Protein AF-A0A1Q2CJZ4-F1 (afdb_monomer_lite)

InterPro domains:
  IPR027417 P-loop containing nucleoside triphosphate hydrolase [G3DSA:3.40.50.300] (18-120)
  IPR027417 P-loop containing nucleoside triphosphate hydrolase [SSF52540] (45-118)

pLDDT: mean 81.03, std 19.47, range [29.28, 96.56]

Organism: NCBI:txid1332264

Structure (mmCIF, N/CA/C/O backbone):
data_AF-A0A1Q2CJZ4-F1
#
_entry.id   AF-A0A1Q2CJZ4-F1
#
loop_
_atom_site.group_PDB
_atom_site.id
_atom_site.type_symbol
_atom_site.label_atom_id
_atom_site.label_alt_id
_atom_site.label_comp_id
_atom_site.label_asym_id
_atom_site.label_entity_id
_atom_site.label_seq_id
_atom_site.pdbx_PDB_ins_code
_atom_site.Cartn_x
_atom_site.Cartn_y
_atom_site.Cartn_z
_atom_site.occupancy
_atom_site.B_iso_or_equiv
_atom_site.auth_seq_id
_atom_site.auth_comp_id
_atom_site.auth_asym_id
_atom_site.auth_atom_id
_atom_site.pdbx_PDB_model_num
ATOM 1 N N . MET A 1 1 ? -10.997 -9.563 17.531 1.00 61.38 1 MET A N 1
ATOM 2 C CA . MET A 1 1 ? -10.565 -9.015 16.222 1.00 61.38 1 MET A CA 1
ATOM 3 C C . MET A 1 1 ? -11.638 -9.150 15.146 1.00 61.38 1 MET A C 1
ATOM 5 O O . MET A 1 1 ? -11.868 -8.163 14.463 1.00 61.38 1 MET A O 1
ATOM 9 N N . GLN A 1 2 ? -12.324 -10.296 15.028 1.00 74.00 2 GLN A N 1
ATOM 10 C CA . GLN A 1 2 ? -13.393 -10.520 14.039 1.00 74.00 2 GLN A CA 1
ATOM 11 C C . GLN A 1 2 ? -14.450 -9.392 13.996 1.00 74.00 2 GLN A C 1
ATOM 13 O O . GLN A 1 2 ? -14.660 -8.796 12.943 1.00 74.00 2 GLN A O 1
ATOM 18 N N . GLY A 1 3 ? -14.989 -8.984 15.152 1.00 84.19 3 GLY A N 1
ATOM 19 C CA . GLY A 1 3 ? -16.011 -7.925 15.216 1.00 84.19 3 GLY A CA 1
ATOM 20 C C . GLY A 1 3 ? -15.570 -6.542 14.704 1.00 84.19 3 GLY A C 1
ATOM 21 O O . GLY A 1 3 ? -16.397 -5.782 14.207 1.00 84.19 3 GLY A O 1
ATOM 22 N N . VAL A 1 4 ? -14.268 -6.218 14.739 1.00 83.06 4 VAL A N 1
ATOM 23 C CA . VAL A 1 4 ? -13.754 -4.942 14.194 1.00 83.06 4 VAL A CA 1
ATOM 24 C C . VAL A 1 4 ? -13.824 -4.943 12.666 1.00 83.06 4 VAL A C 1
ATOM 26 O O . VAL A 1 4 ? -14.139 -3.920 12.063 1.00 83.06 4 VAL A O 1
ATOM 29 N N . ILE A 1 5 ? -13.542 -6.087 12.035 1.00 85.06 5 ILE A N 1
ATOM 30 C CA . ILE A 1 5 ? -13.578 -6.240 10.574 1.00 85.06 5 ILE A CA 1
ATOM 31 C C . ILE A 1 5 ? -15.023 -6.171 10.078 1.00 85.06 5 ILE A C 1
ATOM 33 O O . ILE A 1 5 ? -15.309 -5.415 9.151 1.00 85.06 5 ILE A O 1
ATOM 37 N N . GLU A 1 6 ? -15.934 -6.880 10.744 1.00 88.81 6 GLU A N 1
ATOM 38 C CA . GLU A 1 6 ? -17.375 -6.836 10.455 1.00 88.81 6 GLU A CA 1
ATOM 39 C C . GLU A 1 6 ? -17.923 -5.409 10.581 1.00 88.81 6 GLU A C 1
ATOM 41 O O . GLU A 1 6 ? -18.640 -4.930 9.706 1.00 88.81 6 GLU A O 1
ATOM 46 N N . THR A 1 7 ? -17.492 -4.673 11.610 1.00 91.31 7 THR A N 1
ATOM 47 C CA . THR A 1 7 ? -17.886 -3.271 11.812 1.00 91.31 7 THR A CA 1
ATOM 48 C C . THR A 1 7 ? -17.363 -2.344 10.706 1.00 91.31 7 THR A C 1
ATOM 50 O O . THR A 1 7 ? -17.994 -1.330 10.426 1.00 91.31 7 THR A O 1
ATOM 53 N N . LEU A 1 8 ? -16.237 -2.661 10.049 1.00 89.81 8 LEU A N 1
ATOM 54 C CA . LEU A 1 8 ? -15.696 -1.866 8.933 1.00 89.81 8 LEU A CA 1
ATOM 55 C C . LEU A 1 8 ? -16.397 -2.126 7.597 1.00 89.81 8 LEU A C 1
ATOM 57 O O . LEU A 1 8 ? -16.409 -1.235 6.741 1.00 89.81 8 LEU A O 1
ATOM 61 N N . GLN A 1 9 ? -16.961 -3.319 7.419 1.00 86.94 9 GLN A N 1
ATOM 62 C CA . GLN A 1 9 ? -17.508 -3.822 6.159 1.00 86.94 9 GLN A CA 1
ATOM 63 C C . GLN A 1 9 ? -18.582 -2.935 5.496 1.00 86.94 9 GLN A C 1
ATOM 65 O O . GLN A 1 9 ? -18.569 -2.852 4.269 1.00 86.94 9 GLN A O 1
ATOM 70 N N . PRO A 1 10 ? -19.441 -2.192 6.230 1.00 88.88 10 PRO A N 1
ATOM 71 C CA . PRO A 1 10 ? -20.429 -1.297 5.622 1.00 88.88 10 PRO A CA 1
ATOM 72 C C . PRO A 1 10 ? -19.854 -0.145 4.785 1.00 88.88 10 PRO A C 1
ATOM 74 O O . PRO A 1 10 ? -20.608 0.544 4.108 1.00 88.88 10 PRO A O 1
ATOM 77 N N . GLY A 1 11 ? -18.546 0.132 4.846 1.00 87.75 11 GLY A N 1
ATOM 78 C CA . GLY A 1 11 ? -17.939 1.136 3.964 1.00 87.75 11 GLY A CA 1
ATOM 79 C C . GLY A 1 11 ? -18.185 2.600 4.347 1.00 87.75 11 GLY A C 1
ATOM 80 O O . GLY A 1 11 ? -17.854 3.490 3.570 1.00 87.75 11 GLY A O 1
ATOM 81 N N . THR A 1 12 ? -18.769 2.879 5.519 1.00 90.69 12 THR A N 1
ATOM 82 C CA . THR A 1 12 ? -19.162 4.242 5.915 1.00 90.69 12 THR A CA 1
ATOM 83 C C . THR A 1 12 ? -18.146 4.929 6.847 1.00 90.69 12 THR A C 1
ATOM 85 O O . THR A 1 12 ? -17.436 4.263 7.611 1.00 90.69 12 THR A O 1
ATOM 88 N N . PRO A 1 13 ? -18.104 6.279 6.890 1.00 87.19 13 PRO A N 1
ATOM 89 C CA . PRO A 1 13 ? -17.297 7.017 7.869 1.00 87.19 13 PRO A CA 1
ATOM 90 C C . PRO A 1 13 ? -17.683 6.738 9.329 1.00 87.19 13 PRO A C 1
ATOM 92 O O . PRO A 1 13 ? -16.830 6.770 10.219 1.00 87.19 13 PRO A O 1
ATOM 95 N N . ALA A 1 14 ? -18.964 6.457 9.585 1.00 90.88 14 ALA A N 1
ATOM 96 C CA . ALA A 1 14 ? -19.452 6.071 10.906 1.00 90.88 14 ALA A CA 1
ATOM 97 C C . ALA A 1 14 ? -18.892 4.702 11.328 1.00 90.88 14 ALA A C 1
ATOM 99 O O . ALA A 1 14 ? -18.389 4.572 12.445 1.00 90.88 14 ALA A O 1
ATOM 100 N N . ALA A 1 15 ? -18.875 3.732 10.407 1.00 92.00 15 ALA A N 1
ATOM 101 C CA . ALA A 1 15 ? -18.259 2.422 10.606 1.00 92.00 15 ALA A CA 1
ATOM 102 C C . ALA A 1 15 ? -16.769 2.528 10.973 1.00 92.00 15 ALA A C 1
ATOM 104 O O . ALA A 1 15 ? -16.311 1.841 11.883 1.00 92.00 15 ALA A O 1
ATOM 105 N N . ILE A 1 16 ? -16.018 3.452 10.358 1.00 92.69 16 ILE A N 1
ATOM 106 C CA . ILE A 1 16 ? -14.608 3.693 10.712 1.00 92.69 16 ILE A CA 1
ATOM 107 C C . ILE A 1 16 ? -14.460 4.134 12.176 1.00 92.69 16 ILE A C 1
ATOM 109 O O . ILE A 1 16 ? -13.599 3.622 12.893 1.00 92.69 16 ILE A O 1
ATOM 113 N N . LYS A 1 17 ? -15.277 5.094 12.631 1.00 92.38 17 LYS A N 1
ATOM 114 C CA . LYS A 1 17 ? -15.222 5.582 14.021 1.00 92.38 17 LYS A CA 1
ATOM 115 C C . LYS A 1 17 ? -15.622 4.486 15.011 1.00 92.38 17 LYS A C 1
ATOM 117 O O . LYS A 1 17 ? -14.947 4.317 16.024 1.00 92.38 17 LYS A O 1
ATOM 122 N N . ALA A 1 18 ? -16.677 3.732 14.703 1.00 92.19 18 ALA A N 1
ATOM 123 C CA . ALA A 1 18 ? -17.143 2.620 15.527 1.00 92.19 18 ALA A CA 1
ATOM 124 C C . ALA A 1 18 ? -16.077 1.517 15.650 1.00 92.19 18 ALA A C 1
ATOM 126 O O . ALA A 1 18 ? -15.739 1.109 16.761 1.00 92.19 18 ALA A O 1
ATOM 127 N N . ALA A 1 19 ? -15.472 1.114 14.530 1.00 92.69 19 ALA A N 1
ATOM 128 C CA . ALA A 1 19 ? -14.390 0.135 14.500 1.00 92.69 19 ALA 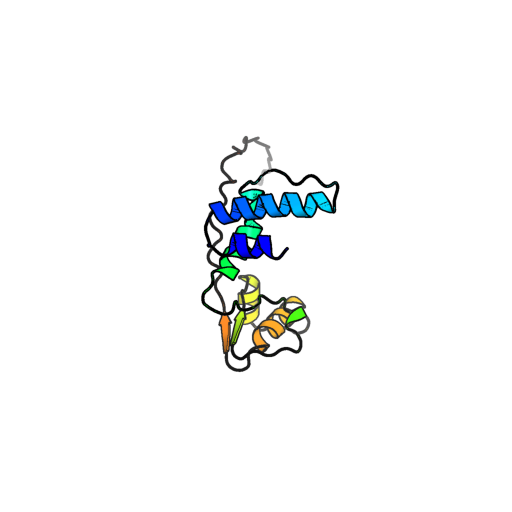A CA 1
ATOM 129 C C . ALA A 1 19 ? -13.150 0.611 15.274 1.00 92.69 19 ALA A C 1
ATOM 131 O O . ALA A 1 19 ? -12.519 -0.177 15.975 1.00 92.69 19 ALA A O 1
ATOM 132 N N . TYR A 1 20 ? -12.812 1.905 15.198 1.00 93.50 20 TYR A N 1
ATOM 133 C CA . TYR A 1 20 ? -11.724 2.469 15.998 1.00 93.50 20 TYR A CA 1
ATOM 134 C C . TYR A 1 20 ? -12.016 2.366 17.498 1.00 93.50 20 TYR A C 1
ATOM 136 O O . TYR A 1 20 ? -11.149 1.941 18.253 1.00 93.50 20 TYR A O 1
ATOM 144 N N . ASN A 1 21 ? -13.230 2.705 17.938 1.00 92.69 21 ASN A N 1
ATOM 145 C CA . ASN A 1 21 ? -13.604 2.593 19.349 1.00 92.69 21 ASN A CA 1
ATOM 146 C C . ASN A 1 21 ? -13.543 1.142 19.842 1.00 92.69 21 ASN A C 1
ATOM 148 O O . ASN A 1 21 ? -12.974 0.885 20.899 1.00 92.69 21 ASN A O 1
ATOM 152 N N . GLN A 1 22 ? -14.033 0.185 19.050 1.00 91.44 22 GLN A N 1
ATOM 153 C CA . GLN A 1 22 ? -13.889 -1.236 19.377 1.00 91.44 22 GLN A CA 1
ATOM 154 C C . GLN A 1 22 ? -12.419 -1.660 19.467 1.00 91.44 22 GLN A C 1
ATOM 156 O O . GLN A 1 22 ? -12.048 -2.408 20.370 1.00 91.44 22 GLN A O 1
ATOM 161 N N . LEU A 1 23 ? -11.564 -1.168 18.563 1.00 90.38 23 LEU A N 1
ATOM 162 C CA . LEU A 1 23 ? -10.128 -1.435 18.614 1.00 90.38 23 LEU A CA 1
ATOM 163 C C . LEU A 1 23 ? -9.503 -0.896 19.909 1.00 90.38 23 LEU A C 1
ATOM 165 O O . LEU A 1 23 ? -8.698 -1.596 20.517 1.00 90.38 23 LEU A O 1
ATOM 169 N N . VAL A 1 24 ? -9.893 0.304 20.355 1.00 91.50 24 VAL A N 1
ATOM 170 C CA . VAL A 1 24 ? -9.449 0.869 21.641 1.00 91.50 24 VAL A CA 1
ATOM 171 C C . VAL A 1 24 ? -9.838 -0.045 22.800 1.00 91.50 24 VAL A C 1
ATOM 173 O O . VAL A 1 24 ? -8.986 -0.358 23.627 1.00 91.50 24 VAL A O 1
ATOM 176 N N . THR A 1 25 ? -11.083 -0.525 22.832 1.00 90.19 25 THR A N 1
ATOM 177 C CA . THR A 1 25 ? -11.561 -1.449 23.870 1.00 90.19 25 THR A CA 1
ATOM 178 C C . THR A 1 25 ? -10.774 -2.760 23.877 1.00 90.19 25 THR A C 1
ATOM 180 O O . THR A 1 25 ? -10.294 -3.183 24.926 1.00 90.19 25 THR A O 1
ATOM 183 N N . VAL A 1 26 ? -10.593 -3.391 22.712 1.00 90.00 26 VAL A N 1
ATOM 184 C CA . VAL A 1 26 ? -9.884 -4.678 22.595 1.00 90.00 26 VAL A CA 1
ATOM 185 C C . VAL A 1 26 ? -8.413 -4.543 22.984 1.00 90.00 26 VAL A C 1
ATOM 187 O O . VAL A 1 26 ? -7.890 -5.390 23.700 1.00 90.00 26 VAL A O 1
ATOM 190 N N . VAL A 1 27 ? -7.738 -3.482 22.535 1.00 89.81 27 VAL A N 1
ATOM 191 C CA . VAL A 1 27 ? -6.332 -3.241 22.890 1.00 89.81 27 VAL A CA 1
ATOM 192 C C . VAL A 1 27 ? -6.195 -2.898 24.372 1.00 89.81 27 VAL A C 1
ATOM 194 O O . VAL A 1 27 ? -5.263 -3.380 25.008 1.00 89.81 27 VAL A O 1
ATOM 197 N N . GLY A 1 28 ? -7.131 -2.130 24.935 1.00 90.31 28 GLY A N 1
ATOM 198 C CA . GLY A 1 28 ? -7.151 -1.790 26.359 1.00 90.31 28 GLY A CA 1
ATOM 199 C C . GLY A 1 28 ? -7.276 -3.010 27.276 1.00 90.31 28 GLY A C 1
ATOM 200 O O . GLY A 1 28 ? -6.739 -2.996 28.377 1.00 90.31 28 GLY A O 1
ATOM 201 N N . ALA A 1 29 ? -7.903 -4.096 26.810 1.00 90.19 29 ALA A N 1
ATOM 202 C CA . ALA A 1 29 ? -7.991 -5.348 27.566 1.00 90.19 29 ALA A CA 1
ATOM 203 C C . ALA A 1 29 ? -6.645 -6.087 27.696 1.00 90.19 29 ALA A C 1
ATOM 205 O O . ALA A 1 29 ? -6.478 -6.906 28.595 1.00 90.19 29 ALA A O 1
ATOM 206 N N . VAL A 1 30 ? -5.688 -5.817 26.802 1.00 92.75 30 VAL A N 1
ATOM 207 C CA . VAL A 1 30 ? -4.394 -6.526 26.736 1.00 92.75 30 VAL A CA 1
ATOM 208 C C . VAL A 1 30 ? -3.187 -5.598 26.881 1.00 92.75 30 VAL A C 1
ATOM 210 O O . VAL A 1 30 ? -2.042 -6.043 26.831 1.00 92.75 30 VAL A O 1
ATOM 213 N N . SER A 1 31 ? -3.410 -4.291 27.023 1.00 92.62 31 SER A N 1
ATOM 214 C CA . SER A 1 31 ? -2.349 -3.295 27.095 1.00 92.62 31 SER A CA 1
ATOM 215 C C . SER A 1 31 ? -2.772 -2.084 27.915 1.00 92.62 31 SER A C 1
ATOM 217 O O . SER A 1 31 ? -3.826 -1.504 27.684 1.00 92.62 31 SER A O 1
ATOM 219 N N . ALA A 1 32 ? -1.877 -1.613 28.784 1.00 90.50 32 ALA A N 1
ATOM 220 C CA . ALA A 1 32 ? -2.041 -0.349 29.504 1.00 90.50 32 ALA A CA 1
ATOM 221 C C . ALA A 1 32 ? -1.838 0.900 28.616 1.00 90.50 32 ALA A C 1
ATOM 223 O O . ALA A 1 32 ? -1.913 2.032 29.093 1.00 90.50 32 ALA A O 1
ATOM 224 N N . ARG A 1 33 ? -1.524 0.730 27.322 1.00 87.12 33 ARG A N 1
ATOM 225 C CA . ARG A 1 33 ? -1.292 1.857 26.410 1.00 87.12 33 ARG A CA 1
ATOM 226 C C . ARG A 1 33 ? -2.600 2.578 26.097 1.00 87.12 33 ARG A C 1
ATOM 228 O O . ARG A 1 33 ? -3.516 2.002 25.517 1.00 87.12 33 ARG A O 1
ATOM 235 N N . TYR A 1 34 ? -2.632 3.878 26.378 1.00 84.81 34 TYR A N 1
ATOM 236 C CA . TYR A 1 34 ? -3.747 4.737 25.997 1.00 84.81 34 TYR A CA 1
ATOM 237 C C . TYR A 1 34 ? -3.733 5.038 24.494 1.00 84.81 34 TYR A C 1
ATOM 239 O O . TYR A 1 34 ? -2.804 5.656 23.963 1.00 84.81 34 TYR A O 1
ATOM 247 N N . LEU A 1 35 ? -4.798 4.634 23.806 1.00 85.19 35 LEU A N 1
ATOM 248 C CA . LEU A 1 35 ? -5.078 5.049 22.437 1.00 85.19 35 LEU A CA 1
ATOM 249 C C . LEU A 1 35 ? -5.939 6.315 22.466 1.00 85.19 35 LEU A C 1
ATOM 251 O O . LEU A 1 35 ? -6.984 6.362 23.109 1.00 85.19 35 LEU A O 1
ATOM 255 N N . ARG A 1 36 ? -5.496 7.350 21.746 1.00 88.00 36 ARG A N 1
ATOM 256 C CA . ARG A 1 36 ? -6.213 8.632 21.655 1.00 88.00 36 ARG A CA 1
ATOM 257 C C . ARG A 1 36 ? -7.608 8.449 21.044 1.00 88.00 36 ARG A C 1
ATOM 259 O O . ARG A 1 36 ? -7.776 7.525 20.246 1.00 88.00 36 ARG A O 1
ATOM 266 N N . PRO A 1 37 ? -8.559 9.364 21.300 1.00 86.19 37 PRO A N 1
ATOM 267 C CA . PRO A 1 37 ? -9.885 9.318 20.688 1.00 86.19 37 PRO A CA 1
ATOM 268 C C . PRO A 1 37 ? -9.849 9.306 19.146 1.00 86.19 37 PRO A C 1
ATOM 270 O O . PRO A 1 37 ? -8.851 9.741 18.542 1.00 86.19 37 PRO A O 1
ATOM 273 N N . PRO A 1 38 ? -10.934 8.842 18.490 1.00 85.12 38 PRO A N 1
ATOM 274 C CA . PRO A 1 38 ? -11.036 8.819 17.037 1.00 85.12 38 PRO A CA 1
ATOM 275 C C . PRO A 1 38 ? -10.803 10.208 16.443 1.00 85.12 38 PRO A C 1
ATOM 277 O O . PRO A 1 38 ? -11.572 11.143 16.648 1.00 85.12 38 PRO A O 1
ATOM 280 N N . HIS A 1 39 ? -9.746 10.326 15.650 1.00 87.62 39 HIS A N 1
ATOM 281 C CA . HIS A 1 39 ? -9.428 11.524 14.886 1.00 87.62 39 HIS A CA 1
ATOM 282 C C . HIS A 1 39 ? -9.040 11.111 13.467 1.00 87.62 39 HIS A C 1
ATOM 284 O O . HIS A 1 39 ? -8.543 10.000 13.258 1.00 87.62 39 HIS A O 1
ATOM 290 N N . ALA A 1 40 ? -9.225 11.988 12.477 1.00 81.88 40 ALA A N 1
ATOM 291 C CA . ALA A 1 40 ? -8.893 11.690 11.078 1.00 81.88 40 ALA A CA 1
ATOM 292 C C . ALA A 1 40 ? -7.434 11.209 10.915 1.00 81.88 40 ALA A C 1
ATOM 294 O O . ALA A 1 40 ? -7.147 10.267 10.179 1.00 81.88 40 ALA A O 1
ATOM 295 N N . ALA A 1 41 ? -6.514 11.793 11.690 1.00 82.88 41 ALA A N 1
ATOM 296 C CA . ALA A 1 41 ? -5.107 11.389 11.714 1.00 82.88 41 ALA A CA 1
ATOM 297 C C . ALA A 1 41 ? -4.879 9.952 12.228 1.00 82.88 41 ALA A C 1
ATOM 299 O O . ALA A 1 41 ? -3.920 9.304 11.819 1.00 82.88 41 ALA A O 1
ATOM 300 N N . HIS A 1 42 ? -5.748 9.448 13.109 1.00 85.25 42 HIS A N 1
ATOM 301 C CA . HIS A 1 42 ? -5.614 8.130 13.744 1.00 85.25 42 HIS A CA 1
ATOM 302 C C . HIS A 1 42 ? -6.442 7.044 13.037 1.00 85.25 42 HIS A C 1
ATOM 304 O O . HIS A 1 42 ? -6.172 5.857 13.189 1.00 85.25 42 HIS A O 1
ATOM 310 N N . THR A 1 43 ? -7.426 7.441 12.227 1.00 90.69 43 THR A N 1
ATOM 311 C CA . THR A 1 43 ? -8.353 6.530 11.532 1.00 90.69 43 THR A CA 1
ATOM 312 C C . THR A 1 43 ? -7.962 6.243 10.083 1.00 90.69 43 THR A C 1
ATOM 314 O O . THR A 1 43 ? -8.486 5.303 9.494 1.00 90.69 43 THR A O 1
ATOM 317 N N . LYS A 1 44 ? -6.975 6.961 9.523 1.00 90.12 44 LYS A N 1
ATOM 318 C CA . LYS A 1 44 ? -6.514 6.800 8.129 1.00 90.12 44 LYS A CA 1
ATOM 319 C C . LYS A 1 44 ? -6.242 5.342 7.731 1.00 90.12 44 LYS A C 1
ATOM 321 O O . LYS A 1 44 ? -6.596 4.930 6.632 1.00 90.12 44 LYS A O 1
ATOM 326 N N . ARG A 1 45 ? -5.628 4.545 8.614 1.00 89.56 45 ARG A N 1
ATOM 327 C CA . ARG A 1 45 ? -5.349 3.122 8.337 1.00 89.56 45 ARG A CA 1
ATOM 328 C C . ARG A 1 45 ? -6.627 2.288 8.238 1.00 89.56 45 ARG A C 1
ATOM 330 O O . ARG A 1 45 ? -6.710 1.434 7.367 1.00 89.56 45 ARG A O 1
ATOM 337 N N . LEU A 1 46 ? -7.623 2.563 9.080 1.00 91.50 46 LEU A N 1
ATOM 338 C CA . LEU A 1 46 ? -8.929 1.903 9.010 1.00 91.50 46 LEU A CA 1
ATOM 339 C C . LEU A 1 46 ? -9.672 2.288 7.731 1.00 91.50 46 LEU A C 1
ATOM 341 O O . LEU A 1 46 ? -10.281 1.424 7.119 1.00 91.50 46 LEU A O 1
ATOM 345 N N . THR A 1 47 ? -9.544 3.535 7.270 1.00 90.50 47 THR A N 1
ATOM 346 C CA . THR A 1 47 ? -10.054 3.949 5.954 1.00 90.50 47 THR A CA 1
ATOM 347 C C . THR A 1 47 ? -9.413 3.143 4.821 1.00 90.50 47 THR A C 1
ATOM 349 O O . THR A 1 47 ? -10.119 2.645 3.951 1.00 90.50 47 THR A O 1
ATOM 352 N N . MET A 1 48 ? -8.087 2.959 4.846 1.00 89.00 48 MET A N 1
ATOM 353 C CA . MET A 1 48 ? -7.372 2.153 3.841 1.00 89.00 48 MET A CA 1
ATOM 354 C C . MET A 1 48 ? -7.730 0.662 3.898 1.00 89.00 48 MET A C 1
ATOM 356 O O . MET A 1 48 ? -7.670 -0.026 2.882 1.00 89.00 48 MET A O 1
ATOM 360 N N . LEU A 1 49 ? -8.053 0.137 5.082 1.00 89.31 49 LEU A N 1
ATOM 361 C CA . LEU A 1 49 ? -8.535 -1.235 5.233 1.00 89.31 49 LEU A CA 1
ATOM 362 C C . LEU A 1 49 ? -9.966 -1.365 4.715 1.00 89.31 49 LEU A C 1
ATOM 364 O O . LEU A 1 49 ? -10.242 -2.264 3.929 1.00 89.31 49 LEU A O 1
ATOM 368 N N . GLN A 1 50 ? -10.847 -0.434 5.082 1.00 91.00 50 GLN A N 1
ATOM 369 C CA . GLN A 1 50 ? -12.227 -0.396 4.611 1.00 91.00 50 GLN A CA 1
ATOM 370 C C . GLN A 1 50 ? -12.290 -0.356 3.082 1.00 91.00 50 GLN A C 1
ATOM 372 O O . GLN A 1 50 ? -13.003 -1.163 2.502 1.00 91.00 50 GLN A O 1
ATOM 377 N N . SER A 1 51 ? -11.478 0.479 2.422 1.00 88.69 51 SER A N 1
ATOM 378 C CA . SER A 1 51 ? -11.446 0.538 0.953 1.00 88.69 51 SER A CA 1
ATOM 379 C C . SER A 1 51 ? -11.018 -0.776 0.293 1.00 88.69 51 SER A C 1
ATOM 381 O O . SER A 1 51 ? -11.357 -1.020 -0.858 1.00 88.69 51 SER A O 1
ATOM 383 N N . ARG A 1 52 ? -10.239 -1.613 0.991 1.00 86.75 52 ARG A N 1
ATOM 384 C CA . ARG A 1 52 ? -9.855 -2.948 0.506 1.00 86.75 52 ARG A CA 1
ATOM 385 C C . ARG A 1 52 ? -10.952 -3.979 0.752 1.00 86.75 52 ARG A C 1
ATOM 387 O O . ARG A 1 52 ? -11.126 -4.854 -0.082 1.00 86.75 52 ARG A O 1
ATOM 394 N N . LEU A 1 53 ? -11.664 -3.876 1.875 1.00 87.31 53 LEU A N 1
ATOM 395 C CA . LEU A 1 53 ? -12.764 -4.777 2.234 1.00 87.31 53 LEU A CA 1
ATOM 396 C C . LEU A 1 53 ? -14.004 -4.561 1.362 1.00 87.31 53 LEU A C 1
ATOM 398 O O . LEU A 1 53 ? -14.712 -5.516 1.072 1.00 87.31 53 LEU A O 1
ATOM 402 N N . THR A 1 54 ? -14.264 -3.322 0.943 1.00 88.38 54 THR A N 1
ATOM 403 C CA . THR A 1 54 ? -15.411 -2.977 0.089 1.00 88.38 54 THR A CA 1
ATOM 404 C C . THR A 1 54 ? -15.107 -3.064 -1.405 1.00 88.38 54 THR A C 1
ATOM 406 O O . THR A 1 54 ? -15.980 -2.788 -2.227 1.00 88.38 54 THR A O 1
ATOM 409 N N . HIS A 1 55 ? -13.879 -3.426 -1.782 1.00 86.69 55 HIS A N 1
ATOM 410 C CA . HIS A 1 55 ? -13.520 -3.613 -3.180 1.00 86.69 55 HIS A CA 1
ATOM 411 C C . HIS A 1 55 ? -14.194 -4.880 -3.724 1.00 86.69 55 HIS A C 1
ATOM 413 O O . HIS A 1 55 ? -14.051 -5.953 -3.147 1.00 86.69 55 HIS A O 1
ATOM 419 N N . SER A 1 56 ? -14.921 -4.760 -4.836 1.00 82.81 56 SER A N 1
ATOM 420 C CA . SER A 1 56 ? -15.689 -5.866 -5.429 1.00 82.81 56 SER A CA 1
ATOM 421 C C . SER A 1 56 ? -14.817 -6.975 -6.032 1.00 82.81 56 SER A C 1
ATOM 423 O O . SER A 1 56 ? -15.292 -8.092 -6.222 1.00 82.81 56 SER A O 1
ATOM 425 N N . GLY A 1 57 ? -13.549 -6.684 -6.334 1.00 81.94 57 GLY A N 1
ATOM 426 C CA . GLY A 1 57 ? -12.570 -7.657 -6.819 1.00 81.94 57 GLY A CA 1
ATOM 427 C C . GLY A 1 57 ? -11.664 -8.203 -5.715 1.00 81.94 57 GLY A C 1
ATOM 428 O O . GLY A 1 57 ? -11.614 -7.681 -4.602 1.00 81.94 57 GLY A O 1
ATOM 429 N N . ARG A 1 58 ? -10.862 -9.225 -6.040 1.00 78.38 58 ARG A N 1
ATOM 430 C CA . ARG A 1 58 ? -9.767 -9.667 -5.165 1.00 78.38 58 ARG A CA 1
ATOM 431 C C . ARG A 1 58 ? -8.672 -8.592 -5.174 1.00 78.38 58 ARG A C 1
ATOM 433 O O . ARG A 1 58 ? -8.078 -8.370 -6.230 1.00 78.38 58 ARG A O 1
ATOM 440 N N . PRO A 1 59 ? -8.360 -7.939 -4.038 1.00 75.56 59 PRO A N 1
ATOM 441 C CA . PRO A 1 59 ? -7.310 -6.931 -4.013 1.00 75.56 59 PRO A CA 1
ATOM 442 C C . PRO A 1 59 ? -5.971 -7.553 -4.419 1.00 75.56 59 PRO A C 1
ATOM 444 O O . PRO A 1 59 ? -5.555 -8.564 -3.848 1.00 75.56 59 PRO A O 1
ATOM 447 N N . VAL A 1 60 ? -5.281 -6.940 -5.380 1.00 76.94 60 VAL A N 1
ATOM 448 C CA . VAL A 1 60 ? -3.927 -7.358 -5.759 1.00 76.94 60 VAL A CA 1
ATOM 449 C C . VAL A 1 60 ? -2.959 -6.933 -4.645 1.00 76.94 60 VAL A C 1
ATOM 451 O O . VAL A 1 60 ? -2.988 -5.771 -4.215 1.00 76.94 60 VAL A O 1
ATOM 454 N N . PRO A 1 61 ? -2.123 -7.844 -4.116 1.00 76.94 61 PRO A N 1
ATOM 455 C CA . PRO A 1 61 ? -1.165 -7.495 -3.079 1.00 76.94 61 PRO A CA 1
ATOM 456 C C . PRO A 1 61 ? -0.100 -6.547 -3.637 1.00 76.94 61 PRO A C 1
ATOM 458 O O . PRO A 1 61 ? 0.520 -6.820 -4.661 1.00 76.94 61 PRO A O 1
ATOM 461 N N . GLY A 1 62 ? 0.140 -5.440 -2.932 1.00 83.69 62 GLY A N 1
ATOM 462 C CA . GLY A 1 62 ? 1.337 -4.636 -3.157 1.00 83.69 62 GLY A CA 1
ATOM 463 C C . GLY A 1 62 ? 2.520 -5.356 -2.522 1.00 83.69 62 GLY A C 1
ATOM 464 O O . GLY A 1 62 ? 2.520 -5.562 -1.309 1.00 83.69 62 GLY A O 1
ATOM 465 N N . LEU A 1 63 ? 3.494 -5.756 -3.333 1.00 88.25 63 LEU A N 1
ATOM 466 C CA . LEU A 1 63 ? 4.679 -6.479 -2.885 1.00 88.25 63 LEU A CA 1
ATOM 467 C C . LEU A 1 63 ? 5.914 -5.604 -3.045 1.00 88.25 63 LEU A C 1
ATOM 469 O O . LEU A 1 63 ? 6.056 -4.865 -4.018 1.00 88.25 63 LEU A O 1
ATOM 473 N N . THR A 1 64 ? 6.835 -5.715 -2.094 1.00 90.19 64 THR A N 1
ATOM 474 C CA . THR A 1 64 ? 8.188 -5.196 -2.300 1.00 90.19 64 THR A CA 1
ATOM 475 C C . THR A 1 64 ? 8.926 -6.071 -3.305 1.00 90.19 64 THR A C 1
ATOM 477 O O . THR A 1 64 ? 8.664 -7.269 -3.418 1.00 90.19 64 THR A O 1
ATOM 480 N N . THR A 1 65 ? 9.925 -5.508 -3.978 1.00 88.81 65 THR A N 1
ATOM 481 C CA . THR A 1 65 ? 10.777 -6.253 -4.912 1.00 88.81 65 THR A CA 1
ATOM 482 C C . THR A 1 65 ? 11.418 -7.490 -4.276 1.00 88.81 65 THR A C 1
ATOM 484 O O . THR A 1 65 ? 11.565 -8.522 -4.923 1.00 88.81 65 THR A O 1
ATOM 487 N N . HIS A 1 66 ? 11.761 -7.403 -2.987 1.00 89.94 66 HIS A N 1
ATOM 488 C CA . HIS A 1 66 ? 12.306 -8.525 -2.226 1.00 89.94 66 HIS A CA 1
ATOM 489 C C . HIS A 1 66 ? 11.284 -9.650 -2.047 1.00 89.94 66 HIS A C 1
ATOM 491 O O . HIS A 1 66 ? 11.620 -10.806 -2.271 1.00 89.94 66 HIS A O 1
ATOM 497 N N . GLN A 1 67 ? 10.039 -9.320 -1.689 1.00 89.81 67 GLN A N 1
ATOM 498 C CA . GLN A 1 67 ? 8.955 -10.302 -1.552 1.00 89.81 67 GLN A CA 1
ATOM 499 C C . GLN A 1 67 ? 8.539 -10.903 -2.894 1.00 89.81 67 GLN A C 1
ATOM 501 O O . GLN A 1 67 ? 8.087 -12.040 -2.943 1.00 89.81 67 GLN A O 1
ATOM 506 N N . ALA A 1 68 ? 8.684 -10.141 -3.976 1.00 88.81 68 ALA A N 1
ATOM 507 C CA . ALA A 1 68 ? 8.355 -10.601 -5.315 1.00 88.81 68 ALA A CA 1
ATOM 508 C C . ALA A 1 68 ? 9.398 -11.587 -5.879 1.00 88.81 68 ALA A C 1
ATOM 510 O O . ALA A 1 68 ? 9.131 -12.274 -6.865 1.00 88.81 68 ALA A O 1
ATOM 511 N N . LYS A 1 69 ? 10.593 -11.670 -5.274 1.00 86.44 69 LYS A N 1
ATOM 512 C CA . LYS A 1 69 ? 11.670 -12.557 -5.723 1.00 86.44 69 LYS A CA 1
ATOM 513 C C . LYS A 1 69 ? 11.207 -14.018 -5.698 1.00 86.44 69 LYS A C 1
ATOM 515 O O . LYS A 1 69 ? 10.718 -14.501 -4.685 1.00 86.44 69 LYS A O 1
ATOM 520 N N . GLY A 1 70 ? 11.408 -14.722 -6.812 1.00 87.81 70 GLY A N 1
ATOM 521 C CA . GLY A 1 70 ? 11.022 -16.131 -6.962 1.00 87.81 70 GLY A CA 1
ATOM 522 C C . GLY A 1 70 ? 9.538 -16.367 -7.268 1.00 87.81 70 GLY A C 1
ATOM 523 O O . GLY A 1 70 ? 9.172 -17.501 -7.547 1.00 87.81 70 GLY A O 1
ATOM 524 N N . GLY A 1 71 ? 8.702 -15.324 -7.257 1.00 89.88 71 GLY A N 1
ATOM 525 C CA . GLY A 1 71 ? 7.327 -15.393 -7.750 1.00 89.88 71 GLY A CA 1
ATOM 526 C C . GLY A 1 71 ? 7.214 -14.963 -9.212 1.00 89.88 71 GLY A C 1
ATOM 527 O O . GLY A 1 71 ? 8.061 -14.217 -9.709 1.00 89.88 71 GLY A O 1
ATOM 528 N N . GLU A 1 72 ? 6.140 -15.401 -9.865 1.00 92.38 72 GLU A N 1
ATOM 529 C CA . GLU A 1 72 ? 5.714 -14.945 -11.189 1.00 92.38 72 GLU A CA 1
ATOM 530 C C . GLU A 1 72 ? 4.197 -14.725 -11.210 1.00 92.38 72 GLU A C 1
ATOM 532 O O . GLU A 1 72 ? 3.442 -15.435 -10.543 1.00 92.38 72 GLU A O 1
ATOM 537 N N . TRP A 1 73 ? 3.752 -13.736 -11.986 1.00 92.50 73 TRP A N 1
ATOM 538 C CA . TRP A 1 73 ? 2.342 -13.373 -12.150 1.00 92.50 73 TRP A CA 1
ATOM 539 C C . TRP A 1 73 ? 2.027 -13.139 -13.619 1.00 92.50 73 TRP A C 1
ATOM 541 O O . TRP A 1 73 ? 2.882 -12.695 -14.374 1.00 92.50 73 TRP A O 1
ATOM 551 N N . ASP A 1 74 ? 0.786 -13.369 -14.034 1.00 93.81 74 ASP A N 1
ATOM 552 C CA . ASP A 1 74 ? 0.369 -13.151 -15.423 1.00 93.81 74 ASP A CA 1
ATOM 553 C C . ASP A 1 74 ? 0.586 -11.693 -15.868 1.00 93.81 74 ASP A C 1
ATOM 555 O O . ASP A 1 74 ? 1.115 -11.428 -16.952 1.00 93.81 74 ASP A O 1
ATOM 559 N N . ILE A 1 75 ? 0.244 -10.746 -14.990 1.00 92.88 75 ILE A N 1
ATOM 560 C CA . ILE A 1 75 ? 0.415 -9.306 -15.197 1.00 92.88 75 ILE A CA 1
ATOM 561 C C . ILE A 1 75 ? 0.983 -8.677 -13.923 1.00 92.88 75 ILE A C 1
ATOM 563 O O . ILE A 1 75 ? 0.507 -8.967 -12.824 1.00 92.88 75 ILE A O 1
ATOM 567 N N . VAL A 1 76 ? 1.963 -7.779 -14.065 1.00 93.44 76 VAL A N 1
ATOM 568 C CA . VAL A 1 76 ? 2.537 -7.012 -12.946 1.00 93.44 76 VAL A CA 1
ATOM 569 C C .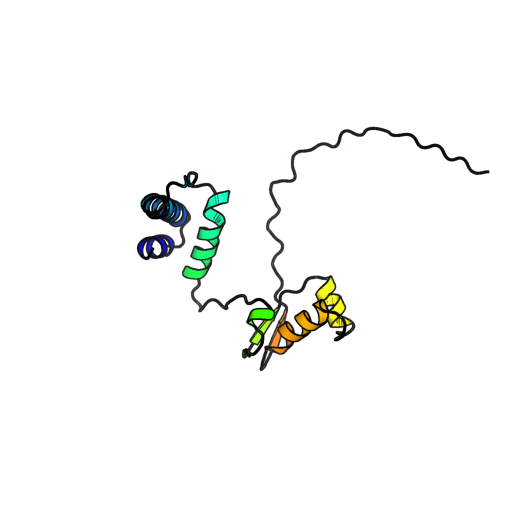 VAL A 1 76 ? 2.392 -5.517 -13.198 1.00 93.44 76 VAL A C 1
ATOM 571 O O . VAL A 1 76 ? 2.766 -5.012 -14.254 1.00 93.44 76 VAL A O 1
ATOM 574 N N . GLY A 1 77 ? 1.862 -4.804 -12.203 1.00 93.94 77 GLY A N 1
ATOM 575 C CA . GLY A 1 77 ? 1.873 -3.345 -12.157 1.00 93.94 77 GLY A CA 1
ATOM 576 C C . GLY A 1 77 ? 3.071 -2.832 -11.362 1.00 93.94 77 GLY A C 1
ATOM 577 O O . GLY A 1 77 ? 3.254 -3.240 -10.215 1.00 93.94 77 GLY A O 1
ATOM 578 N N . VAL A 1 78 ? 3.863 -1.928 -11.939 1.00 93.44 78 VAL A N 1
ATOM 579 C CA . VAL A 1 78 ? 4.982 -1.259 -11.257 1.00 93.44 78 VAL A CA 1
ATOM 580 C C . VAL A 1 78 ? 4.701 0.231 -11.111 1.00 93.44 78 VAL A C 1
ATOM 582 O O . VAL A 1 78 ? 4.207 0.863 -12.036 1.00 93.44 78 VAL A O 1
ATOM 585 N N . VAL A 1 79 ? 5.014 0.806 -9.954 1.00 92.06 79 VAL A N 1
ATOM 586 C CA . VAL A 1 79 ? 4.996 2.261 -9.753 1.00 92.06 79 VAL A CA 1
ATOM 587 C C . VAL A 1 79 ? 6.447 2.718 -9.765 1.00 92.06 79 VAL A C 1
ATOM 589 O O . VAL A 1 79 ? 7.216 2.265 -8.919 1.00 92.06 79 VAL A O 1
ATOM 592 N N . LEU A 1 80 ? 6.819 3.572 -10.718 1.00 91.19 80 LEU A N 1
ATOM 593 C CA . LEU A 1 80 ? 8.180 4.086 -10.858 1.00 91.19 80 LEU A CA 1
ATOM 594 C C . LEU A 1 80 ? 8.221 5.572 -10.496 1.00 91.19 80 LEU A C 1
ATOM 596 O O . LEU A 1 80 ? 7.335 6.345 -10.867 1.00 91.19 80 LEU A O 1
ATOM 600 N N . SER A 1 81 ? 9.270 5.974 -9.790 1.00 91.69 81 SER A N 1
ATOM 601 C CA . SER A 1 81 ? 9.673 7.379 -9.706 1.00 91.69 81 SER A CA 1
ATOM 602 C C . SER A 1 81 ? 10.258 7.860 -11.040 1.0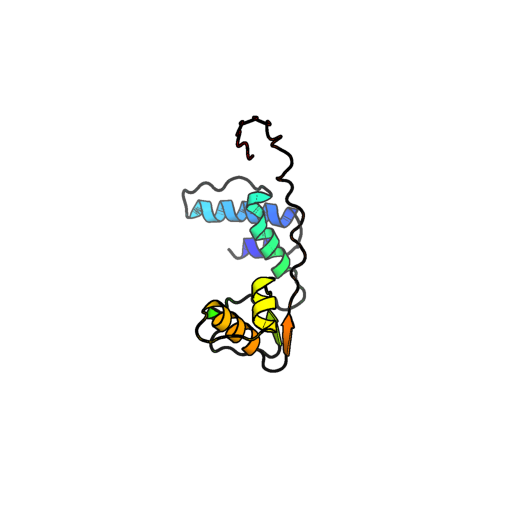0 91.69 81 SER A C 1
ATOM 604 O O . SER A 1 81 ? 10.627 7.060 -11.902 1.00 91.69 81 SER A O 1
ATOM 606 N N . ASP A 1 82 ? 10.380 9.177 -11.220 1.00 91.62 82 ASP A N 1
ATOM 607 C CA . ASP A 1 82 ? 10.901 9.748 -12.470 1.00 91.62 82 ASP A CA 1
ATOM 608 C C . ASP A 1 82 ? 12.353 9.336 -12.751 1.00 91.62 82 ASP A C 1
ATOM 610 O O . ASP A 1 82 ? 12.733 9.111 -13.904 1.00 91.62 82 ASP A O 1
ATOM 614 N N . THR A 1 83 ? 13.161 9.172 -11.700 1.00 91.75 83 THR A N 1
ATOM 615 C CA . THR A 1 83 ? 14.540 8.684 -11.815 1.00 91.75 83 THR A CA 1
ATOM 616 C C . THR A 1 83 ? 14.577 7.217 -12.228 1.00 91.75 83 THR A C 1
ATOM 618 O O . THR A 1 83 ? 15.312 6.869 -13.146 1.00 91.75 83 THR A O 1
ATOM 621 N N . GLU A 1 84 ? 13.747 6.361 -11.627 1.00 94.19 84 GLU A N 1
ATOM 622 C CA . GLU A 1 84 ? 13.647 4.943 -11.997 1.00 94.19 84 GLU A CA 1
ATOM 623 C C . GLU A 1 84 ? 13.128 4.762 -13.428 1.00 94.19 84 GLU A C 1
ATOM 625 O O . GLU A 1 84 ? 13.643 3.919 -14.163 1.00 94.19 84 GLU A O 1
ATOM 630 N N . ARG A 1 85 ? 12.158 5.583 -13.852 1.00 94.81 85 ARG A N 1
ATOM 631 C CA . ARG A 1 85 ? 11.657 5.598 -15.233 1.00 94.81 85 ARG A CA 1
ATOM 632 C C . ARG A 1 85 ? 12.757 5.995 -16.217 1.00 94.81 85 ARG A C 1
ATOM 634 O O . ARG A 1 85 ? 12.932 5.334 -17.237 1.00 94.81 85 ARG A O 1
ATOM 641 N N . SER A 1 86 ? 13.528 7.030 -15.886 1.00 93.88 86 SER A N 1
ATOM 642 C CA . SER A 1 86 ? 14.665 7.475 -16.701 1.00 93.88 86 SER A CA 1
ATOM 643 C C . SER A 1 86 ? 15.734 6.384 -16.806 1.00 93.88 86 SER A C 1
ATOM 645 O O . SER A 1 86 ? 16.161 6.056 -17.910 1.00 93.88 86 SER A O 1
ATOM 647 N N . SER A 1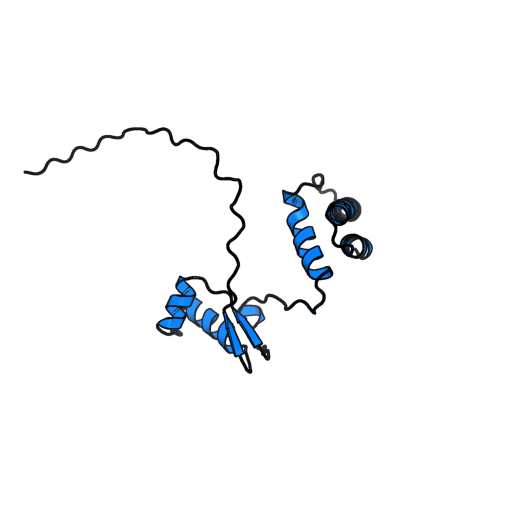 87 ? 16.100 5.757 -15.681 1.00 94.25 87 SER A N 1
ATOM 648 C CA . SER A 1 87 ? 17.018 4.612 -15.636 1.00 94.25 87 SER A CA 1
ATOM 649 C C . SER A 1 87 ? 16.542 3.444 -16.501 1.00 94.25 87 SER A C 1
ATOM 651 O O . SER A 1 87 ? 17.340 2.844 -17.217 1.00 94.25 87 SER A O 1
ATOM 653 N N . LEU A 1 88 ? 15.247 3.117 -16.461 1.00 93.81 88 LEU A N 1
ATOM 654 C CA . LEU A 1 88 ? 14.681 2.053 -17.289 1.00 93.81 88 LEU A CA 1
ATOM 655 C C . LEU A 1 88 ? 14.766 2.390 -18.786 1.00 93.81 88 LEU A C 1
ATOM 657 O O . LEU A 1 88 ? 15.052 1.502 -19.583 1.00 93.81 88 LEU A O 1
ATOM 661 N N . GLY A 1 89 ? 14.561 3.660 -19.154 1.00 93.06 89 GLY A N 1
ATOM 662 C CA . GLY A 1 89 ? 14.616 4.128 -20.541 1.00 93.06 89 GLY A CA 1
ATOM 663 C C . GLY A 1 89 ? 16.019 4.135 -21.153 1.00 93.06 89 GLY A C 1
ATOM 664 O O . GLY A 1 89 ? 16.160 3.842 -22.336 1.00 93.06 89 GLY A O 1
ATOM 665 N N . VAL A 1 90 ? 17.059 4.433 -20.365 1.00 94.75 90 VAL A N 1
ATOM 666 C CA . VAL A 1 90 ? 18.457 4.450 -20.849 1.00 94.75 90 VAL A CA 1
ATOM 667 C C . VAL A 1 90 ? 19.153 3.091 -20.764 1.00 94.75 90 VAL A C 1
ATOM 669 O O . VAL A 1 90 ? 20.204 2.898 -21.370 1.00 94.75 90 VAL A O 1
ATOM 672 N N . GLY A 1 91 ? 18.574 2.148 -20.019 1.00 93.88 91 GLY A N 1
ATOM 673 C CA . GLY A 1 91 ? 19.125 0.818 -19.804 1.00 93.88 91 GLY A CA 1
ATOM 674 C C . GLY A 1 91 ? 19.598 0.594 -18.370 1.00 93.88 91 GLY A C 1
ATOM 675 O O . GLY A 1 91 ? 20.200 1.446 -17.712 1.00 93.88 91 GLY A O 1
ATOM 676 N N . LEU A 1 92 ? 19.324 -0.612 -17.877 1.00 95.56 92 LEU A N 1
ATOM 677 C CA . LEU A 1 92 ? 19.671 -1.023 -16.523 1.00 95.56 92 LEU A CA 1
ATOM 678 C C . LEU A 1 92 ? 21.096 -1.589 -16.466 1.00 95.56 92 LEU A C 1
ATOM 680 O O . LEU A 1 92 ? 21.595 -2.172 -17.422 1.00 95.56 92 LEU A O 1
ATOM 684 N N . SER A 1 93 ? 21.741 -1.452 -15.306 1.00 95.56 93 SER A N 1
ATOM 685 C CA . SER A 1 93 ? 23.108 -1.920 -15.063 1.00 95.56 93 SER A CA 1
ATOM 686 C C . SER A 1 93 ? 23.121 -2.798 -13.822 1.00 95.56 93 SER A C 1
ATOM 688 O O . SER A 1 93 ? 22.592 -2.412 -12.781 1.00 95.56 93 SER A O 1
ATOM 690 N N . VAL A 1 94 ? 23.747 -3.970 -13.913 1.00 94.75 94 VAL A N 1
ATOM 691 C CA . VAL A 1 94 ? 23.800 -4.940 -12.809 1.00 94.75 94 VAL A CA 1
ATOM 692 C C . VAL A 1 94 ? 24.606 -4.434 -11.610 1.00 94.75 94 VAL A C 1
ATOM 694 O O . VAL A 1 94 ? 24.363 -4.868 -10.484 1.00 94.75 94 VAL A O 1
ATOM 697 N N . THR A 1 95 ? 25.533 -3.494 -11.814 1.00 96.56 95 THR A N 1
ATOM 698 C CA . THR A 1 95 ? 26.350 -2.930 -10.729 1.00 96.56 95 THR A CA 1
ATOM 699 C C . THR A 1 95 ? 25.545 -1.994 -9.827 1.00 96.56 95 THR A C 1
AT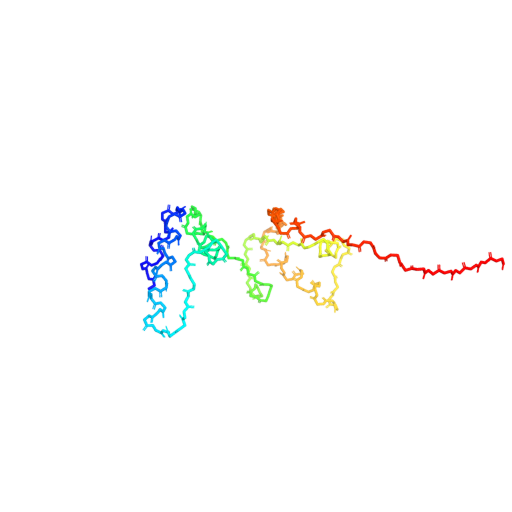OM 701 O O . THR A 1 95 ? 25.893 -1.825 -8.660 1.00 96.56 95 THR A O 1
ATOM 704 N N . GLN A 1 96 ? 24.421 -1.462 -10.319 1.00 95.25 96 GLN A N 1
ATOM 705 C CA . GLN A 1 96 ? 23.560 -0.538 -9.588 1.00 95.25 96 GLN A CA 1
ATOM 706 C C . GLN A 1 96 ? 22.433 -1.276 -8.856 1.00 95.25 96 GLN A C 1
ATOM 708 O O . GLN A 1 96 ? 21.607 -1.958 -9.464 1.00 95.25 96 GLN A O 1
ATOM 713 N N . ASP A 1 97 ? 22.355 -1.107 -7.534 1.00 93.94 97 ASP A N 1
ATOM 714 C CA . ASP A 1 97 ? 21.365 -1.808 -6.705 1.00 93.94 97 ASP A CA 1
ATOM 715 C C . ASP A 1 97 ? 19.917 -1.468 -7.077 1.00 93.94 97 ASP A C 1
ATOM 717 O O . ASP A 1 97 ? 19.081 -2.358 -7.246 1.00 93.94 97 ASP A O 1
ATOM 721 N N . THR A 1 98 ? 19.637 -0.184 -7.296 1.00 93.19 98 THR A N 1
ATOM 722 C CA . THR A 1 98 ? 18.327 0.286 -7.757 1.00 93.19 98 THR A CA 1
ATOM 723 C C . THR A 1 98 ? 17.950 -0.345 -9.095 1.00 93.19 98 THR A C 1
ATOM 725 O O . THR A 1 98 ? 16.818 -0.783 -9.270 1.00 93.19 98 THR A O 1
ATOM 728 N N . HIS A 1 99 ? 18.900 -0.489 -10.023 1.00 96.19 99 HIS A N 1
ATOM 729 C CA . HIS A 1 99 ? 18.628 -1.080 -11.334 1.00 96.19 99 HIS A CA 1
ATOM 730 C C . HIS A 1 99 ? 18.287 -2.569 -11.220 1.00 96.19 99 HIS A C 1
ATOM 732 O O . HIS A 1 99 ? 17.353 -3.029 -11.872 1.00 96.19 99 HIS A O 1
ATOM 738 N N . ARG A 1 100 ? 18.960 -3.319 -10.335 1.00 95.00 100 ARG A N 1
ATOM 739 C CA . ARG A 1 100 ? 18.585 -4.715 -10.044 1.00 95.00 100 ARG A CA 1
ATOM 740 C C . ARG A 1 100 ? 17.168 -4.816 -9.485 1.00 95.00 100 ARG A C 1
ATOM 742 O O . ARG A 1 100 ? 16.441 -5.744 -9.828 1.00 95.00 100 ARG A O 1
ATOM 749 N N . LYS A 1 101 ? 16.753 -3.858 -8.653 1.00 94.69 101 LYS A N 1
ATOM 750 C CA . LYS A 1 101 ? 15.388 -3.822 -8.114 1.00 94.69 101 LYS A CA 1
ATOM 751 C C . LYS A 1 101 ? 14.351 -3.524 -9.198 1.00 94.69 101 LYS A C 1
ATOM 753 O O . LYS A 1 101 ? 13.346 -4.229 -9.266 1.00 94.69 101 LYS A O 1
ATOM 758 N N . ILE A 1 102 ? 14.615 -2.542 -10.063 1.00 94.94 102 ILE A N 1
ATOM 759 C CA . ILE A 1 102 ? 13.753 -2.243 -11.216 1.00 94.94 102 ILE A CA 1
ATOM 760 C C . ILE A 1 102 ? 13.628 -3.493 -12.090 1.00 94.94 102 ILE A C 1
ATOM 762 O O . ILE A 1 102 ? 12.516 -3.920 -12.377 1.00 94.94 102 ILE A O 1
ATOM 766 N N . TYR A 1 103 ? 14.753 -4.133 -12.425 1.00 95.25 103 TYR A N 1
ATOM 767 C CA . TYR A 1 103 ? 14.777 -5.353 -13.229 1.00 95.25 103 TYR A CA 1
ATOM 768 C C . TYR A 1 103 ? 13.930 -6.468 -12.614 1.00 95.25 103 TYR A C 1
ATOM 770 O O . TYR A 1 103 ? 13.100 -7.065 -13.294 1.00 95.25 103 TYR A O 1
ATOM 778 N N . VAL A 1 104 ? 14.097 -6.755 -11.320 1.00 95.12 104 VAL A N 1
ATOM 779 C CA . VAL A 1 104 ? 13.293 -7.787 -10.653 1.00 95.12 104 VAL A CA 1
ATOM 780 C C . VAL A 1 104 ? 11.813 -7.431 -10.745 1.00 95.12 104 VAL A C 1
ATOM 782 O O . VAL A 1 104 ? 11.041 -8.282 -11.169 1.00 95.12 104 VAL A O 1
ATOM 785 N N . ALA A 1 105 ? 11.428 -6.193 -10.419 1.00 92.94 105 ALA A N 1
ATOM 786 C CA . ALA A 1 105 ? 10.035 -5.751 -10.440 1.00 92.94 105 ALA A CA 1
ATOM 787 C C . ALA A 1 105 ? 9.391 -5.862 -11.833 1.00 92.94 105 ALA A C 1
ATOM 789 O O . ALA A 1 105 ? 8.250 -6.305 -11.939 1.00 92.94 105 ALA A O 1
ATOM 790 N N . THR A 1 106 ? 10.118 -5.514 -12.897 1.00 93.81 106 THR A N 1
ATOM 791 C CA . THR A 1 106 ? 9.589 -5.523 -14.269 1.00 93.81 106 THR A CA 1
ATOM 792 C C . THR A 1 106 ? 9.611 -6.897 -14.936 1.00 93.81 106 THR A C 1
ATOM 794 O O . THR A 1 106 ? 8.902 -7.088 -15.921 1.00 93.81 106 THR A O 1
ATOM 797 N N . THR A 1 107 ? 10.365 -7.861 -14.396 1.00 94.06 107 THR A N 1
ATOM 798 C CA . THR A 1 107 ? 10.508 -9.226 -14.950 1.00 94.06 107 THR A CA 1
ATOM 799 C C . THR A 1 107 ? 9.706 -10.289 -14.210 1.00 94.06 107 THR A C 1
ATOM 801 O O . THR A 1 107 ? 9.829 -11.470 -14.509 1.00 94.06 107 THR A O 1
ATOM 804 N N . ARG A 1 108 ? 8.888 -9.907 -13.223 1.00 94.31 108 ARG A N 1
ATOM 805 C CA . ARG A 1 108 ? 7.996 -10.858 -12.543 1.00 94.31 108 ARG A CA 1
ATOM 806 C C . ARG A 1 108 ? 6.743 -11.213 -13.359 1.00 94.31 108 ARG A C 1
ATOM 808 O O . ARG A 1 108 ? 5.986 -12.085 -12.936 1.00 94.31 108 ARG A O 1
ATOM 815 N N . ALA A 1 109 ? 6.481 -10.517 -14.467 1.00 94.44 109 ALA A N 1
ATOM 816 C CA . ALA A 1 109 ? 5.304 -10.752 -15.298 1.00 94.44 109 ALA A CA 1
ATOM 817 C C . ALA A 1 109 ? 5.549 -11.831 -16.361 1.00 94.44 109 ALA A C 1
ATOM 819 O O . ALA A 1 109 ? 6.556 -11.785 -17.061 1.00 94.44 109 ALA A O 1
ATOM 820 N N . ARG A 1 110 ? 4.583 -12.736 -16.543 1.00 94.81 110 ARG A N 1
ATOM 821 C CA . ARG A 1 110 ? 4.595 -13.769 -17.589 1.00 94.81 110 ARG A CA 1
ATOM 822 C C . ARG A 1 110 ? 4.166 -13.216 -18.940 1.00 94.81 110 ARG A C 1
ATOM 824 O O . ARG A 1 110 ? 4.733 -13.586 -19.961 1.00 94.81 110 ARG A O 1
ATOM 831 N N . TYR A 1 111 ? 3.163 -12.337 -18.946 1.00 95.69 111 TYR A N 1
ATOM 832 C CA . TYR A 1 111 ? 2.584 -11.819 -20.185 1.00 95.69 111 TYR A CA 1
ATOM 833 C C . TYR A 1 111 ? 2.773 -10.318 -20.339 1.00 95.69 111 TYR A C 1
ATOM 835 O O . TYR A 1 111 ? 3.039 -9.847 -21.443 1.00 95.69 111 TYR A O 1
ATOM 843 N N . ARG A 1 112 ? 2.608 -9.539 -19.260 1.00 95.75 112 ARG A N 1
ATOM 844 C CA . ARG A 1 112 ? 2.642 -8.077 -19.375 1.00 95.75 112 ARG A CA 1
ATOM 845 C C . ARG A 1 112 ? 3.071 -7.363 -18.099 1.00 95.75 112 ARG A C 1
ATOM 847 O O . ARG A 1 112 ? 2.498 -7.578 -17.034 1.00 95.75 112 ARG A O 1
ATOM 854 N N . THR A 1 113 ? 3.984 -6.412 -18.251 1.00 95.38 113 THR A N 1
ATOM 855 C CA . THR A 1 113 ? 4.307 -5.419 -17.220 1.00 95.38 113 THR A CA 1
ATOM 856 C C . THR A 1 113 ? 3.676 -4.086 -17.605 1.00 95.38 113 THR A C 1
ATOM 858 O O . THR A 1 113 ? 3.811 -3.643 -18.745 1.00 95.38 113 THR A O 1
ATOM 861 N N . ILE A 1 114 ? 2.960 -3.458 -16.673 1.00 94.75 114 ILE A N 1
ATOM 862 C CA . ILE A 1 114 ? 2.342 -2.142 -16.862 1.00 94.75 114 ILE A CA 1
ATOM 863 C C . ILE A 1 114 ? 2.874 -1.160 -15.825 1.00 94.75 114 ILE A C 1
ATOM 865 O O . ILE A 1 114 ? 3.021 -1.500 -14.652 1.00 94.75 114 ILE A O 1
ATOM 869 N N . GLU A 1 115 ? 3.147 0.071 -16.244 1.00 93.69 115 GLU A N 1
ATOM 870 C CA . GLU A 1 115 ? 3.382 1.148 -15.292 1.00 93.69 115 GLU A CA 1
ATOM 871 C C . GLU A 1 115 ? 2.037 1.628 -14.734 1.00 93.69 115 GLU A C 1
ATOM 873 O O . GLU A 1 115 ? 1.099 1.916 -15.478 1.00 93.69 115 GLU A O 1
ATOM 878 N N . VAL A 1 116 ? 1.937 1.697 -13.410 1.00 90.75 116 VAL A N 1
ATOM 879 C CA . VAL A 1 116 ? 0.773 2.211 -12.696 1.00 90.75 116 VAL A CA 1
ATOM 880 C C . VAL A 1 116 ? 1.102 3.622 -12.238 1.00 90.75 116 VAL A C 1
ATOM 882 O O . VAL A 1 116 ? 1.925 3.833 -11.348 1.00 90.75 116 VAL A O 1
ATOM 885 N N . MET A 1 117 ? 0.433 4.603 -12.834 1.00 79.44 117 MET A N 1
ATOM 886 C CA . MET A 1 117 ? 0.540 5.985 -12.388 1.00 79.44 117 MET A CA 1
ATOM 887 C C . MET A 1 117 ? -0.191 6.138 -11.054 1.00 79.44 117 MET A C 1
ATOM 889 O O . MET A 1 117 ? -1.411 5.994 -10.965 1.00 79.44 117 MET A O 1
ATOM 893 N N . SER A 1 118 ? 0.561 6.433 -9.996 1.00 65.25 118 SER A N 1
ATOM 894 C CA . SER A 1 118 ? -0.025 6.924 -8.753 1.00 65.25 118 SER A CA 1
ATOM 895 C C . SER A 1 118 ? -0.700 8.260 -9.051 1.00 65.25 118 SER A C 1
ATOM 897 O O . SER A 1 118 ? -0.023 9.202 -9.459 1.00 65.25 118 SER A O 1
ATOM 899 N N . ALA A 1 119 ? -2.009 8.375 -8.811 1.00 59.50 119 ALA A N 1
ATOM 900 C CA . ALA A 1 119 ? -2.656 9.684 -8.785 1.00 59.50 119 ALA A CA 1
ATOM 901 C C . ALA A 1 119 ? -1.873 10.618 -7.836 1.00 59.50 119 ALA A C 1
ATOM 903 O O . ALA A 1 119 ? -1.387 10.147 -6.795 1.00 59.50 119 ALA A O 1
ATOM 904 N N . PRO A 1 120 ? -1.704 11.910 -8.174 1.00 54.19 120 PRO A N 1
ATOM 905 C CA . PRO A 1 120 ? -0.986 12.834 -7.311 1.00 54.19 120 PRO A CA 1
ATOM 906 C C . PRO A 1 120 ? -1.638 12.837 -5.921 1.00 54.19 120 PRO A C 1
ATOM 908 O O . PRO A 1 120 ? -2.871 12.805 -5.820 1.00 54.19 120 PRO A 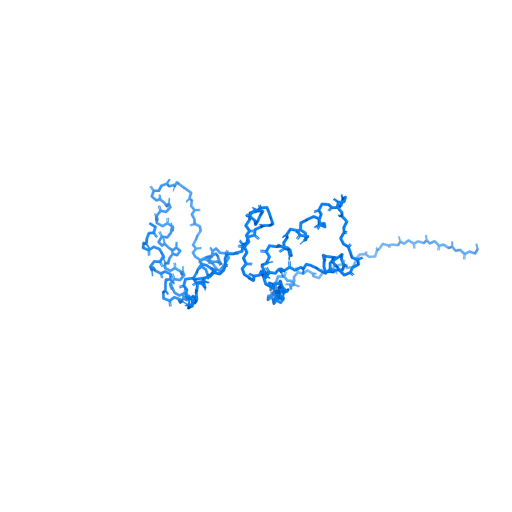O 1
ATOM 911 N N . PRO A 1 121 ? -0.844 12.831 -4.833 1.00 51.72 121 PRO A N 1
ATOM 912 C CA . PRO A 1 121 ? -1.404 12.870 -3.493 1.00 51.72 121 PRO A CA 1
ATOM 913 C C . PRO A 1 121 ? -2.301 14.110 -3.365 1.00 51.72 121 PRO A C 1
ATOM 915 O O . PRO A 1 121 ? -1.932 15.175 -3.866 1.00 51.72 121 PRO A O 1
ATOM 918 N N . PRO A 1 122 ? -3.468 14.010 -2.700 1.00 52.09 122 PRO A N 1
ATOM 919 C CA . PRO A 1 122 ? -4.319 15.173 -2.488 1.00 52.09 122 PRO A CA 1
ATOM 920 C C . PRO A 1 122 ? -3.497 16.282 -1.813 1.00 52.09 122 PRO A C 1
ATOM 922 O O . PRO A 1 122 ? -2.702 15.972 -0.914 1.00 52.09 122 PRO A O 1
ATOM 925 N N . PRO A 1 123 ? -3.655 17.553 -2.233 1.00 44.72 123 PRO A N 1
ATOM 926 C CA . PRO A 1 123 ? -2.825 18.649 -1.756 1.00 44.72 123 PRO A CA 1
ATOM 927 C C . PRO A 1 123 ? -2.840 18.675 -0.229 1.00 44.72 123 PRO A C 1
ATOM 929 O O . PRO A 1 123 ? -3.894 18.731 0.414 1.00 44.72 123 PRO A O 1
ATOM 932 N N . SER A 1 124 ? -1.654 18.570 0.370 1.00 49.44 124 SER A N 1
ATOM 933 C CA . SER A 1 124 ? -1.539 18.568 1.822 1.00 49.44 124 SER A CA 1
ATOM 934 C C . SER A 1 124 ? -2.011 19.929 2.347 1.00 49.44 124 SER A C 1
ATOM 936 O O . SER A 1 124 ? -1.445 20.962 1.997 1.00 49.44 124 SER A O 1
ATOM 938 N N . LYS A 1 125 ? -3.030 19.958 3.216 1.00 52.59 125 LYS A N 1
ATOM 939 C CA . LYS A 1 125 ? -3.549 21.193 3.846 1.00 52.59 125 LYS A CA 1
ATOM 940 C C . LYS A 1 125 ? -2.554 21.857 4.825 1.00 52.59 125 LYS A C 1
ATOM 942 O O . LYS A 1 125 ? -2.964 22.604 5.704 1.00 52.59 125 LYS A O 1
ATOM 947 N N . ARG A 1 126 ? -1.256 21.537 4.753 1.00 48.50 126 ARG A N 1
ATOM 948 C CA . ARG A 1 126 ? -0.258 21.848 5.790 1.00 48.50 126 ARG A CA 1
ATOM 949 C C . ARG A 1 126 ? 0.769 22.922 5.421 1.00 48.50 126 ARG A C 1
ATOM 951 O O . ARG A 1 126 ? 1.668 23.156 6.217 1.00 48.50 126 ARG A O 1
ATOM 958 N N . ALA A 1 127 ? 0.620 23.602 4.285 1.00 48.44 127 ALA A N 1
ATOM 959 C CA . ALA A 1 127 ? 1.554 24.648 3.847 1.00 48.44 127 ALA A CA 1
ATOM 960 C C . ALA A 1 127 ? 0.977 26.080 3.881 1.00 48.44 127 ALA A C 1
ATOM 962 O O . ALA A 1 127 ? 1.492 26.961 3.207 1.00 48.44 127 ALA A O 1
ATOM 963 N N . ALA A 1 128 ? -0.066 26.344 4.673 1.00 49.50 128 ALA A N 1
ATOM 964 C CA . ALA A 1 128 ? -0.534 27.707 4.939 1.00 49.50 128 ALA A CA 1
ATOM 965 C C . ALA A 1 128 ? -0.145 28.100 6.368 1.00 49.50 128 ALA A C 1
ATOM 967 O O . ALA A 1 128 ? -0.942 27.980 7.294 1.00 49.50 128 ALA A O 1
ATOM 968 N N . GLY A 1 129 ? 1.115 28.481 6.581 1.00 45.81 129 GLY A N 1
ATOM 969 C CA . GLY A 1 129 ? 1.539 28.911 7.913 1.00 45.81 129 GLY A CA 1
ATOM 970 C C . GLY A 1 129 ? 3.040 28.957 8.134 1.00 45.81 129 GLY A C 1
ATOM 971 O O . GLY A 1 129 ? 3.536 28.269 9.021 1.00 45.81 129 GLY A O 1
ATOM 972 N N . LYS A 1 130 ? 3.757 29.757 7.342 1.00 41.41 130 LYS A N 1
ATOM 973 C CA . LYS A 1 130 ? 4.949 30.494 7.791 1.00 41.41 130 LYS A CA 1
ATOM 974 C C . LYS A 1 130 ? 5.345 31.494 6.709 1.00 41.41 130 LYS A C 1
ATOM 976 O O . LYS A 1 130 ? 6.023 31.157 5.746 1.00 41.41 130 LYS A O 1
ATOM 981 N N . THR A 1 131 ? 4.892 32.730 6.878 1.00 40.38 131 THR A N 1
ATOM 982 C CA . THR A 1 131 ? 5.507 33.904 6.264 1.00 40.38 131 THR A CA 1
ATOM 983 C C . THR A 1 131 ? 6.974 33.940 6.691 1.00 40.38 131 THR A C 1
ATOM 985 O O . THR A 1 131 ? 7.292 34.091 7.871 1.00 40.38 131 THR A O 1
ATOM 988 N N . ALA A 1 132 ? 7.878 33.723 5.737 1.00 37.62 132 ALA A N 1
ATOM 989 C CA . ALA A 1 132 ? 9.305 33.894 5.950 1.00 37.62 132 ALA A CA 1
ATOM 990 C C . ALA A 1 132 ? 9.586 35.389 6.149 1.00 37.62 132 ALA A C 1
ATOM 992 O O . ALA A 1 132 ? 9.349 36.204 5.258 1.00 37.62 132 ALA A O 1
ATOM 993 N N . LYS A 1 133 ? 10.061 35.752 7.343 1.00 36.53 133 LYS A N 1
ATOM 994 C CA . LYS A 1 133 ? 10.620 37.074 7.624 1.00 36.53 133 LYS A CA 1
ATOM 995 C C . LYS A 1 133 ? 11.906 37.198 6.801 1.00 36.53 133 LYS A C 1
ATOM 997 O O . LYS A 1 133 ? 12.843 36.434 7.016 1.00 36.53 133 LYS A O 1
ATOM 1002 N N . SER A 1 134 ? 11.910 38.119 5.841 1.00 36.59 134 SER A N 1
ATOM 1003 C CA . SER A 1 134 ? 13.107 38.529 5.108 1.00 36.59 134 SER A CA 1
ATOM 1004 C C . SER A 1 134 ? 14.089 39.160 6.094 1.00 36.59 134 SER A C 1
ATOM 1006 O O . SER A 1 134 ? 13.788 40.200 6.682 1.00 36.59 134 SER A O 1
ATOM 1008 N N . THR A 1 135 ? 15.237 38.518 6.296 1.00 34.44 135 THR A N 1
ATOM 1009 C CA . THR A 1 135 ? 16.390 39.129 6.957 1.00 34.44 135 THR A CA 1
ATOM 1010 C C . THR A 1 135 ? 17.486 39.269 5.915 1.00 34.44 135 THR A C 1
ATOM 1012 O O . THR A 1 135 ? 18.139 38.298 5.538 1.00 34.44 135 THR A O 1
ATOM 1015 N N . THR A 1 136 ? 17.651 40.500 5.444 1.00 36.41 136 THR A N 1
ATOM 1016 C CA . THR A 1 136 ? 18.775 40.984 4.648 1.00 36.41 136 THR A CA 1
ATOM 1017 C C . THR A 1 136 ? 20.100 40.604 5.308 1.00 36.41 136 THR A C 1
ATOM 1019 O O . THR A 1 136 ? 20.401 41.077 6.403 1.00 36.41 136 THR A O 1
ATOM 1022 N N . ALA A 1 137 ? 20.918 39.810 4.621 1.00 33.38 137 ALA A N 1
ATOM 1023 C CA . ALA A 1 137 ? 22.336 39.668 4.921 1.00 33.38 137 ALA A CA 1
ATOM 1024 C C . ALA A 1 137 ? 23.141 40.118 3.697 1.00 33.38 137 ALA A C 1
ATOM 1026 O O . ALA A 1 137 ? 23.047 39.543 2.615 1.00 33.38 137 ALA A O 1
ATOM 1027 N N . LYS A 1 138 ? 23.883 41.209 3.899 1.00 37.16 138 LYS A N 1
ATOM 1028 C CA . LYS A 1 138 ? 24.873 41.787 2.989 1.00 37.16 138 LYS A CA 1
ATOM 1029 C C . LYS A 1 138 ? 25.900 40.730 2.576 1.00 37.16 138 LYS A C 1
ATOM 1031 O O . LYS A 1 138 ? 26.455 40.078 3.451 1.00 37.16 138 LYS A O 1
ATOM 1036 N N . HIS A 1 139 ? 26.263 40.696 1.297 1.00 31.00 139 HIS A N 1
ATOM 1037 C CA . HIS A 1 139 ? 27.640 40.409 0.902 1.00 31.00 139 HIS A CA 1
ATOM 1038 C C . HIS A 1 139 ? 28.037 41.281 -0.289 1.00 31.00 139 HIS A C 1
ATOM 1040 O O . HIS A 1 139 ? 27.385 41.299 -1.328 1.00 31.00 139 HIS A O 1
ATOM 1046 N N . ILE A 1 140 ? 29.098 42.048 -0.056 1.00 33.62 140 ILE A N 1
ATOM 1047 C CA . ILE A 1 140 ? 29.852 42.843 -1.018 1.00 33.62 140 ILE A CA 1
ATOM 1048 C C . ILE A 1 140 ? 30.856 41.897 -1.679 1.00 33.62 140 ILE A C 1
ATOM 1050 O O . ILE A 1 140 ? 31.559 41.180 -0.969 1.00 33.62 140 ILE A O 1
ATOM 1054 N N . ALA A 1 141 ? 30.963 41.939 -3.004 1.00 33.94 141 ALA A N 1
ATOM 1055 C CA . ALA A 1 141 ? 32.176 41.569 -3.725 1.00 33.94 141 ALA A CA 1
ATOM 1056 C C . ALA A 1 141 ? 32.236 42.422 -4.998 1.00 33.94 141 ALA A C 1
ATOM 1058 O O . ALA A 1 141 ? 31.398 42.281 -5.887 1.00 33.94 141 ALA A O 1
ATOM 1059 N N . GLY A 1 142 ? 33.172 43.371 -5.022 1.00 30.25 142 GLY A N 1
ATOM 1060 C CA . GLY A 1 142 ? 33.500 44.151 -6.209 1.00 30.25 142 GLY A CA 1
ATOM 1061 C C . GLY A 1 142 ? 34.389 43.351 -7.154 1.00 30.25 142 GLY A C 1
ATOM 1062 O O . GLY A 1 142 ? 35.155 42.502 -6.704 1.00 30.25 142 GLY A O 1
ATOM 1063 N N . LEU A 1 143 ? 34.292 43.659 -8.443 1.00 29.28 143 LEU A N 1
ATOM 1064 C CA . LEU A 1 143 ? 35.267 43.288 -9.462 1.00 29.28 143 LEU A CA 1
ATOM 1065 C C . LEU A 1 143 ? 35.403 44.473 -10.427 1.00 29.28 143 LEU A C 1
ATOM 1067 O O . LEU A 1 143 ? 34.451 44.827 -11.122 1.00 29.28 143 LEU A O 1
ATOM 1071 N N . THR A 1 144 ? 36.587 45.076 -10.411 1.00 38.53 144 THR A N 1
ATOM 1072 C CA . THR A 1 144 ? 37.285 45.555 -11.612 1.00 38.53 144 THR A CA 1
ATOM 1073 C C . THR A 1 144 ? 38.460 44.617 -11.799 1.00 38.53 144 THR A C 1
ATOM 1075 O O . THR A 1 144 ? 39.036 44.236 -10.751 1.00 38.53 144 THR A O 1
#

Secondary structure (DSSP, 8-state):
-HHHHHHHTT--HHHHHHHHHHHHHHHHTT--PPPPPP-HHHHHHHHHHHHHHS-SSPPPPP--HHHHTT--EEEEEE---HHHHHHHHH---TT-HHHHHHHHHHTSEEEEEEE--PPPPPPPTT-S----------------

Sequence (144 aa):
MQGVIETLQPGTPAAIKAAYNQLVTVVGAVSARYLRPPHAAHTKRLTMLQSRLTHSGRPVPGLTTHQAKGGEWDIVGVVLSDTERSSLGVGLSVTQDTHRKIYVATTRARYRTIEVMSAPPPPSKRAAGKTAKSTTAKHIAGLT

Foldseek 3Di:
DVVLLVLLQVLDPVSLQVSVVVVQVVVVVVDPDHDDHDDPVRSVVSNVSSVCNNDPDNDDDDDQLVRLPPAADQEAEDEDDPVLVVCVVVDADPVDPSSVSSVSRQPRHPHYYHYDDDDPDDPPPPPPDDDDDDDDDDDDDDDD

Radius of gyration: 23.74 Å; chains: 1; bounding box: 58×62×50 Å